Protein AF-A0A661ZFK0-F1 (afdb_monomer_lite)

Radius of gyration: 19.4 Å; chains: 1; bounding box: 54×34×50 Å

pLDDT: mean 77.94, std 9.5, range [54.66, 94.56]

Sequence (140 aa):
MEEFLNNLYSNTSVPIVSALILGLLTAISPCPMATNITAIEFISKDIGNKNRVFYNGLIYTLGRTLSYTLLAIVLFLGADQFRISDVFQQYGGKIIGPLLLVIGIFMLSIIKINFPAFNRFSERF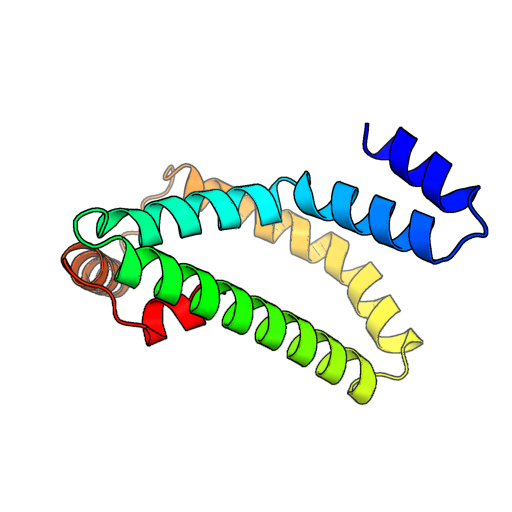QNRSTYNYWDVFMLG

Structure (mmCIF, N/CA/C/O backbone):
data_AF-A0A661ZFK0-F1
#
_entry.id   AF-A0A661ZFK0-F1
#
loop_
_atom_site.group_PDB
_atom_site.id
_atom_site.type_symbol
_atom_site.label_atom_id
_atom_site.label_alt_id
_atom_site.label_comp_id
_atom_site.label_asym_id
_atom_site.label_entity_id
_atom_site.label_seq_id
_atom_site.pdbx_PDB_ins_code
_atom_site.Cartn_x
_atom_site.Cartn_y
_atom_site.Cartn_z
_atom_site.occupancy
_atom_site.B_iso_or_equiv
_atom_site.auth_seq_id
_atom_site.auth_comp_id
_atom_site.auth_asym_id
_atom_site.auth_atom_id
_atom_site.pdbx_PDB_model_num
ATOM 1 N N . MET A 1 1 ? 10.286 14.450 -7.172 1.00 56.34 1 MET A N 1
ATOM 2 C CA . MET A 1 1 ? 10.976 13.475 -6.292 1.00 56.34 1 MET A CA 1
ATOM 3 C C . MET A 1 1 ? 10.915 12.067 -6.877 1.00 56.34 1 MET A C 1
ATOM 5 O O . MET A 1 1 ? 11.961 11.438 -6.951 1.00 56.34 1 MET A O 1
ATOM 9 N N . GLU A 1 2 ? 9.763 11.612 -7.389 1.00 62.62 2 GLU A N 1
ATOM 10 C CA . GLU A 1 2 ? 9.661 10.333 -8.125 1.00 62.62 2 GLU A CA 1
ATOM 11 C C . GLU A 1 2 ? 10.584 10.262 -9.356 1.00 62.62 2 GLU A C 1
ATOM 13 O O . GLU A 1 2 ? 11.308 9.288 -9.517 1.00 62.62 2 GLU A O 1
ATOM 18 N N . GLU A 1 3 ? 10.679 11.329 -10.160 1.00 65.06 3 GLU A N 1
ATOM 19 C CA . GLU A 1 3 ? 11.624 11.385 -11.294 1.00 65.06 3 GLU A CA 1
ATOM 20 C C . GLU A 1 3 ? 13.099 11.271 -10.881 1.00 65.06 3 GLU A C 1
ATOM 22 O O . GLU A 1 3 ? 13.904 10.693 -11.607 1.00 65.06 3 GLU A O 1
ATOM 27 N N . PHE A 1 4 ? 13.473 11.784 -9.706 1.00 65.81 4 PHE A N 1
ATOM 28 C CA . PHE A 1 4 ? 14.848 11.701 -9.204 1.00 65.81 4 PHE A CA 1
ATOM 29 C C . PHE A 1 4 ? 15.195 10.269 -8.771 1.00 65.81 4 PHE A C 1
ATOM 31 O O . PHE A 1 4 ? 16.272 9.763 -9.080 1.00 65.81 4 PHE A O 1
ATOM 38 N N . LEU A 1 5 ? 14.248 9.587 -8.121 1.00 61.47 5 LEU A N 1
ATOM 39 C CA . LEU A 1 5 ? 14.381 8.184 -7.727 1.00 61.47 5 LEU A CA 1
ATOM 40 C C . LEU A 1 5 ? 14.365 7.238 -8.940 1.00 61.47 5 LEU A C 1
ATOM 42 O O . LEU A 1 5 ? 15.156 6.298 -8.976 1.00 61.47 5 LEU A O 1
ATOM 46 N N . ASN A 1 6 ? 13.557 7.523 -9.967 1.00 67.25 6 ASN A N 1
ATOM 47 C CA . ASN A 1 6 ? 13.555 6.764 -11.223 1.00 67.25 6 ASN A CA 1
ATOM 48 C C . ASN A 1 6 ? 14.885 6.904 -11.987 1.00 67.25 6 ASN A C 1
ATOM 50 O O . ASN A 1 6 ? 15.412 5.915 -12.497 1.00 67.25 6 ASN A O 1
ATOM 54 N N . ASN A 1 7 ? 15.482 8.102 -12.001 1.00 67.94 7 ASN A N 1
ATOM 55 C CA . ASN A 1 7 ? 16.814 8.308 -12.576 1.00 67.94 7 ASN A CA 1
ATOM 56 C C . ASN A 1 7 ? 17.900 7.534 -11.805 1.00 67.94 7 ASN A C 1
ATOM 58 O O . ASN A 1 7 ? 18.734 6.877 -12.429 1.00 67.94 7 ASN A O 1
ATOM 62 N N . LEU A 1 8 ? 17.868 7.529 -10.467 1.00 63.44 8 LEU A N 1
ATOM 63 C CA . LEU A 1 8 ? 18.804 6.745 -9.644 1.00 63.44 8 LEU A CA 1
ATOM 64 C C . LEU A 1 8 ? 18.630 5.228 -9.812 1.00 63.44 8 LEU A C 1
ATOM 66 O O . LEU A 1 8 ? 19.626 4.506 -9.846 1.00 63.44 8 LEU A O 1
ATOM 70 N N . TYR A 1 9 ? 17.391 4.752 -9.965 1.00 63.25 9 TYR A N 1
ATOM 71 C CA . TYR A 1 9 ? 17.092 3.353 -10.280 1.00 63.25 9 TYR A CA 1
ATOM 72 C C . TYR A 1 9 ? 17.684 2.945 -11.636 1.00 63.25 9 TYR A C 1
ATOM 74 O O . TYR A 1 9 ? 18.372 1.932 -11.724 1.00 63.25 9 TYR A O 1
ATOM 82 N N . SER A 1 10 ? 17.485 3.762 -12.676 1.00 64.88 10 SER A N 1
ATOM 83 C CA . SER A 1 10 ? 17.959 3.456 -14.036 1.00 64.88 10 SER A CA 1
ATOM 84 C C . SER A 1 10 ? 19.488 3.437 -14.189 1.00 64.88 10 SER A C 1
ATOM 86 O O . SER A 1 10 ? 20.004 2.748 -15.064 1.00 64.88 10 SER A O 1
ATOM 88 N N . ASN A 1 11 ? 20.217 4.151 -13.323 1.00 72.19 11 ASN A N 1
ATOM 89 C CA . ASN A 1 11 ? 21.683 4.228 -13.343 1.00 72.19 11 ASN A CA 1
ATOM 90 C C . ASN A 1 11 ? 22.365 3.258 -12.357 1.00 72.19 11 ASN A C 1
ATOM 92 O O . ASN A 1 11 ? 23.593 3.204 -12.292 1.00 72.19 11 ASN A O 1
ATOM 96 N N . THR A 1 12 ? 21.593 2.490 -11.583 1.00 69.56 12 THR A N 1
ATOM 97 C CA . THR A 1 12 ? 22.112 1.567 -10.566 1.00 69.56 12 THR A CA 1
ATOM 98 C C . THR A 1 12 ? 22.096 0.128 -11.077 1.00 69.56 12 THR A C 1
ATOM 100 O O . THR A 1 12 ? 21.041 -0.445 -11.328 1.00 69.56 12 THR A O 1
ATOM 103 N N . SER A 1 13 ? 23.272 -0.496 -11.166 1.00 71.19 13 SER A N 1
ATOM 104 C CA . SER A 1 13 ? 23.440 -1.903 -11.569 1.00 71.19 13 SER A CA 1
ATOM 105 C C . SER A 1 13 ? 23.370 -2.904 -10.405 1.00 71.19 13 SER A C 1
ATOM 107 O O . SER A 1 13 ? 23.494 -4.108 -10.622 1.00 71.19 13 SER A O 1
ATOM 109 N N . VAL A 1 14 ? 23.174 -2.434 -9.165 1.00 81.12 14 VAL A N 1
ATOM 110 C CA . VAL A 1 14 ? 23.175 -3.271 -7.952 1.00 81.12 14 VAL A CA 1
ATOM 111 C C . VAL A 1 14 ? 21.730 -3.624 -7.549 1.00 81.12 14 VAL A C 1
ATOM 113 O O . VAL A 1 14 ? 21.007 -2.742 -7.080 1.00 81.12 14 VAL A O 1
ATOM 116 N N . PRO A 1 15 ? 21.306 -4.904 -7.629 1.00 79.75 15 PRO A N 1
ATOM 117 C CA . PRO A 1 15 ? 19.911 -5.316 -7.410 1.00 79.75 15 PRO A CA 1
ATOM 118 C C . PRO A 1 15 ? 19.325 -4.929 -6.044 1.00 79.75 15 PRO A C 1
ATOM 120 O O . PRO A 1 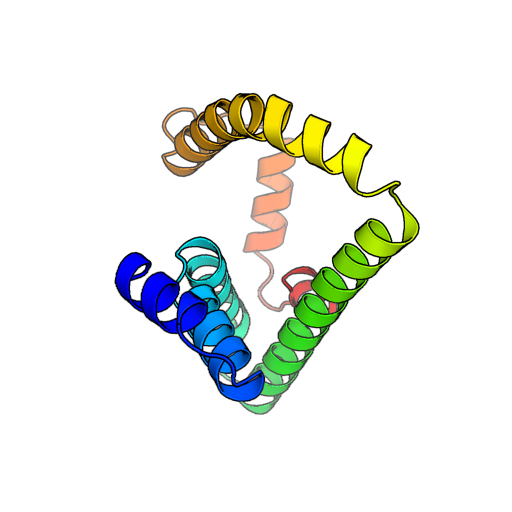15 ? 18.151 -4.579 -5.949 1.00 79.75 15 PRO A O 1
ATOM 123 N N . ILE A 1 16 ? 20.143 -4.955 -4.985 1.00 84.31 16 ILE A N 1
ATOM 124 C CA . ILE A 1 16 ? 19.730 -4.584 -3.620 1.00 84.31 16 ILE A CA 1
ATOM 125 C C . ILE A 1 16 ? 19.305 -3.113 -3.544 1.00 84.31 16 ILE A C 1
ATOM 127 O O . ILE A 1 16 ? 18.293 -2.784 -2.927 1.00 84.31 16 ILE A O 1
ATOM 131 N N . VAL A 1 17 ? 20.074 -2.225 -4.176 1.00 81.12 17 VAL A N 1
ATOM 132 C CA . VAL A 1 17 ? 19.831 -0.780 -4.127 1.00 81.12 17 VAL A CA 1
ATOM 133 C C . VAL A 1 17 ? 18.593 -0.448 -4.958 1.00 81.12 17 VAL A C 1
ATOM 135 O O . VAL A 1 17 ? 17.733 0.309 -4.512 1.00 81.12 17 VAL A O 1
ATOM 138 N N . SER A 1 18 ? 18.443 -1.100 -6.110 1.00 81.06 18 SER A N 1
ATOM 139 C CA . SER A 1 18 ? 17.265 -0.981 -6.967 1.00 81.06 18 SER A CA 1
ATOM 140 C C . SER A 1 18 ? 15.977 -1.430 -6.262 1.00 81.06 18 SER A C 1
ATOM 142 O O . SER A 1 18 ? 14.973 -0.722 -6.325 1.00 81.06 18 SER A O 1
ATOM 144 N N . ALA A 1 19 ? 16.004 -2.552 -5.532 1.00 84.50 19 ALA A N 1
ATOM 145 C CA . ALA A 1 19 ? 14.861 -3.022 -4.743 1.00 84.50 19 ALA A CA 1
ATOM 146 C C . ALA A 1 19 ? 14.506 -2.068 -3.587 1.00 84.50 19 ALA A C 1
ATOM 148 O O . ALA A 1 19 ? 13.327 -1.820 -3.328 1.00 84.50 19 ALA A O 1
ATOM 149 N N . LEU A 1 20 ? 15.511 -1.486 -2.923 1.00 84.56 20 LEU A N 1
ATOM 150 C CA . LEU A 1 20 ? 15.303 -0.510 -1.850 1.00 84.56 20 LEU A CA 1
ATOM 151 C C . LEU A 1 20 ? 14.681 0.797 -2.373 1.00 84.56 20 LEU A C 1
ATOM 153 O O . LEU A 1 20 ? 13.747 1.318 -1.763 1.00 84.56 20 LEU A O 1
ATOM 157 N N . ILE A 1 21 ? 15.143 1.295 -3.526 1.00 85.00 21 ILE A N 1
ATOM 158 C CA . ILE A 1 21 ? 14.573 2.481 -4.187 1.00 85.00 21 ILE A CA 1
ATOM 159 C C . ILE A 1 21 ? 13.125 2.220 -4.628 1.00 85.00 21 ILE A C 1
ATOM 161 O O . ILE A 1 21 ? 12.253 3.050 -4.375 1.00 85.00 21 ILE A O 1
ATOM 165 N N . LEU A 1 22 ? 12.846 1.058 -5.230 1.00 83.50 22 LEU A N 1
ATOM 166 C CA . LEU A 1 22 ? 11.487 0.634 -5.601 1.00 83.50 22 LEU A CA 1
ATOM 167 C C . LEU A 1 22 ? 10.550 0.560 -4.388 1.00 83.50 22 LEU A C 1
ATOM 169 O O . LEU A 1 22 ? 9.403 1.007 -4.458 1.00 83.50 22 LEU A O 1
ATOM 173 N N . GLY A 1 23 ? 11.040 0.037 -3.262 1.00 83.94 23 GLY A N 1
ATOM 174 C CA . GLY A 1 23 ? 10.293 0.015 -2.006 1.00 83.94 23 GLY A CA 1
ATOM 175 C C . GLY A 1 23 ? 9.960 1.422 -1.505 1.00 83.94 23 GLY A C 1
ATOM 176 O O . GLY A 1 23 ? 8.817 1.686 -1.134 1.00 83.94 23 GLY A O 1
ATOM 177 N N . LEU A 1 24 ? 10.926 2.344 -1.557 1.00 84.69 24 LEU A N 1
ATOM 178 C CA . LEU A 1 24 ? 10.726 3.735 -1.148 1.00 84.69 24 LEU A CA 1
ATOM 179 C C . LEU A 1 24 ? 9.716 4.465 -2.045 1.00 84.69 24 LEU A C 1
ATOM 181 O O . LEU A 1 24 ? 8.830 5.147 -1.531 1.00 84.69 24 LEU A O 1
ATOM 185 N N . LEU A 1 25 ? 9.813 4.282 -3.365 1.00 84.62 25 LEU A N 1
ATOM 186 C CA . LEU A 1 25 ? 8.843 4.803 -4.334 1.00 84.62 25 LEU A CA 1
ATOM 187 C C . LEU A 1 25 ? 7.427 4.329 -3.995 1.00 84.62 25 LEU A C 1
ATOM 189 O O . LEU A 1 25 ? 6.518 5.139 -3.836 1.00 84.62 25 LEU A O 1
ATOM 193 N N . THR A 1 26 ? 7.273 3.022 -3.789 1.00 83.31 26 THR A N 1
ATOM 194 C CA . THR A 1 26 ? 5.980 2.406 -3.471 1.00 83.31 26 THR A CA 1
ATOM 195 C C . THR A 1 26 ? 5.430 2.883 -2.125 1.00 83.31 26 THR A C 1
ATOM 197 O O . THR A 1 26 ? 4.222 3.024 -1.976 1.00 83.31 26 THR A O 1
ATOM 200 N N . ALA A 1 27 ? 6.277 3.157 -1.132 1.00 82.25 27 ALA A N 1
ATOM 201 C CA . ALA A 1 27 ? 5.827 3.635 0.175 1.00 82.25 27 ALA A CA 1
ATOM 202 C C . ALA A 1 27 ? 5.265 5.068 0.137 1.00 82.25 27 ALA A C 1
ATOM 204 O O . ALA A 1 27 ? 4.365 5.389 0.915 1.00 82.25 27 ALA A O 1
ATOM 205 N N . ILE A 1 28 ? 5.790 5.919 -0.750 1.00 84.50 28 ILE A N 1
ATOM 206 C CA . ILE A 1 28 ? 5.422 7.341 -0.852 1.00 84.50 28 ILE A CA 1
ATOM 207 C C . ILE A 1 28 ? 4.237 7.555 -1.805 1.00 84.50 28 ILE A C 1
ATOM 209 O O . ILE A 1 28 ? 3.542 8.567 -1.702 1.00 84.50 28 ILE A O 1
ATOM 213 N N . SER A 1 29 ? 3.967 6.609 -2.710 1.00 81.38 29 SER A N 1
ATOM 214 C CA . SER A 1 29 ? 2.857 6.733 -3.653 1.00 81.38 29 SER A CA 1
ATOM 215 C C . SER A 1 29 ? 1.510 6.951 -2.930 1.00 81.38 29 SER A C 1
ATOM 217 O O . SER A 1 29 ? 1.206 6.285 -1.935 1.00 81.38 29 SER A O 1
ATOM 219 N N . PRO A 1 30 ? 0.646 7.846 -3.441 1.00 80.88 30 PRO A N 1
ATOM 220 C CA . PRO A 1 30 ? -0.567 8.271 -2.737 1.00 80.88 30 PRO A CA 1
ATOM 221 C C . PRO A 1 30 ? -1.589 7.142 -2.530 1.00 80.88 30 PRO A C 1
ATOM 223 O O . PRO A 1 30 ? -2.302 7.135 -1.531 1.00 80.88 30 PRO A O 1
ATOM 226 N N . CYS A 1 31 ? -1.644 6.161 -3.437 1.00 83.44 31 CYS A N 1
ATOM 227 C CA . CYS A 1 31 ? -2.536 5.004 -3.320 1.00 83.44 31 CYS A CA 1
ATOM 228 C C . CYS A 1 31 ? -2.204 4.125 -2.092 1.00 83.44 31 CYS A C 1
ATOM 230 O O . CYS A 1 31 ? -3.053 4.016 -1.203 1.00 83.44 31 CYS A O 1
ATOM 232 N N . PRO A 1 32 ? -0.990 3.551 -1.969 1.00 84.19 32 PRO A N 1
ATOM 233 C CA . PRO A 1 32 ? -0.622 2.747 -0.805 1.00 84.19 32 PRO A CA 1
ATOM 234 C C . PRO A 1 32 ? -0.552 3.563 0.494 1.00 84.19 32 PRO A C 1
ATOM 236 O O . PRO A 1 32 ? -0.806 3.016 1.569 1.00 84.19 32 PRO A O 1
ATOM 239 N N . MET A 1 33 ? -0.249 4.861 0.417 1.00 83.06 33 MET A N 1
ATOM 240 C CA . MET A 1 33 ? -0.279 5.753 1.576 1.00 83.06 33 MET A CA 1
ATOM 241 C C . MET A 1 33 ? -1.699 5.895 2.147 1.00 83.06 33 MET A C 1
ATOM 243 O O . MET A 1 33 ? -1.891 5.720 3.351 1.00 83.06 33 MET A O 1
ATOM 247 N N . ALA A 1 34 ? -2.703 6.146 1.299 1.00 85.56 34 ALA A N 1
ATOM 248 C CA . ALA A 1 34 ? -4.097 6.278 1.728 1.00 85.56 34 ALA A CA 1
ATOM 249 C C . ALA A 1 34 ? -4.635 4.986 2.371 1.00 85.56 34 ALA A C 1
ATOM 251 O O . ALA A 1 34 ? -5.279 5.028 3.424 1.00 85.56 34 ALA A O 1
ATOM 252 N N . THR A 1 35 ? -4.321 3.822 1.794 1.00 84.94 35 THR A N 1
ATOM 253 C CA . THR A 1 35 ? -4.716 2.524 2.368 1.00 84.94 35 THR A CA 1
ATOM 254 C C . THR A 1 35 ? -4.015 2.238 3.696 1.00 84.94 35 THR A C 1
ATOM 256 O O . THR A 1 35 ? -4.624 1.709 4.618 1.00 84.94 35 THR A O 1
ATOM 259 N N . ASN A 1 36 ? -2.745 2.631 3.846 1.00 87.69 36 ASN A N 1
ATOM 260 C CA . ASN A 1 36 ? -2.024 2.446 5.107 1.00 87.69 36 ASN A CA 1
ATOM 261 C C . ASN A 1 36 ? -2.611 3.300 6.235 1.00 87.69 36 ASN A C 1
ATOM 263 O O . ASN A 1 36 ? -2.763 2.810 7.351 1.00 87.69 36 ASN A O 1
ATOM 267 N N . ILE A 1 37 ? -2.969 4.555 5.952 1.00 85.62 37 ILE A N 1
ATOM 268 C CA . ILE A 1 37 ? -3.572 5.455 6.946 1.00 85.62 37 ILE A CA 1
ATOM 269 C C . ILE A 1 37 ? -4.941 4.926 7.393 1.00 85.62 37 ILE A C 1
ATOM 271 O O . ILE A 1 37 ? -5.200 4.842 8.592 1.00 85.62 37 ILE A O 1
ATOM 275 N N . THR A 1 38 ? -5.784 4.506 6.449 1.00 85.31 38 THR A N 1
ATOM 276 C CA . THR A 1 38 ? -7.111 3.938 6.753 1.00 85.31 38 THR A CA 1
ATOM 277 C C . THR A 1 38 ? -7.019 2.610 7.507 1.00 85.31 38 THR A C 1
ATOM 279 O O . THR A 1 38 ? -7.778 2.389 8.449 1.00 85.31 38 THR A O 1
ATOM 282 N N . ALA A 1 39 ? -6.054 1.746 7.177 1.00 84.50 39 ALA A N 1
ATOM 283 C CA . ALA A 1 39 ? -5.800 0.521 7.934 1.00 84.50 39 ALA A CA 1
ATOM 284 C C . ALA A 1 39 ? -5.355 0.821 9.375 1.00 84.50 39 ALA A C 1
ATOM 286 O O . ALA A 1 39 ? -5.831 0.183 10.313 1.00 84.50 39 ALA A O 1
ATOM 287 N N . ILE A 1 40 ? -4.481 1.814 9.575 1.00 85.44 40 ILE A N 1
ATOM 288 C CA . ILE A 1 40 ? -4.060 2.240 10.916 1.00 85.44 40 ILE A CA 1
ATOM 289 C C . ILE A 1 40 ? -5.252 2.787 11.700 1.00 85.44 40 ILE A C 1
ATOM 291 O O . ILE A 1 40 ? -5.415 2.405 12.855 1.00 85.44 40 ILE A O 1
ATOM 295 N N . GLU A 1 41 ? -6.096 3.627 11.100 1.00 84.00 41 GLU A N 1
ATOM 296 C CA . GLU A 1 41 ? -7.325 4.128 11.730 1.00 84.00 41 GLU A CA 1
ATOM 297 C C . GLU A 1 41 ? -8.254 2.973 12.139 1.00 84.00 41 GLU A C 1
ATOM 299 O O . GLU A 1 41 ? -8.708 2.907 13.285 1.00 84.00 41 GLU A O 1
ATOM 304 N N . PHE A 1 42 ? -8.467 2.012 11.236 1.00 83.00 42 PHE A N 1
ATOM 305 C CA . PHE A 1 42 ? -9.308 0.841 11.474 1.00 83.00 42 PHE A CA 1
ATOM 306 C C . PHE A 1 42 ? -8.776 -0.045 12.610 1.00 83.00 42 PHE A C 1
ATOM 308 O O . PHE A 1 42 ? -9.525 -0.429 13.510 1.00 83.00 42 PHE A O 1
ATOM 315 N N . ILE A 1 43 ? -7.474 -0.339 12.608 1.00 82.62 43 ILE A N 1
ATOM 316 C CA . ILE A 1 43 ? -6.823 -1.192 13.612 1.00 82.62 43 ILE A CA 1
ATOM 317 C C . ILE A 1 43 ? -6.688 -0.463 14.962 1.00 82.62 43 ILE A C 1
ATOM 319 O O . ILE A 1 43 ? -6.789 -1.089 16.019 1.00 82.62 43 ILE A O 1
ATOM 323 N N . SER A 1 44 ? -6.508 0.861 14.943 1.00 78.44 44 SER A N 1
ATOM 324 C CA . SER A 1 44 ? -6.358 1.695 16.145 1.00 78.44 44 SER A CA 1
ATOM 325 C C . SER A 1 44 ? -7.680 1.970 16.864 1.00 78.44 44 SER A C 1
ATOM 327 O O . SER A 1 44 ? -7.680 2.477 17.983 1.00 78.44 44 SER A O 1
ATOM 329 N N . LYS A 1 45 ? -8.826 1.590 16.297 1.00 73.75 45 LYS A N 1
ATOM 330 C CA . LYS A 1 45 ? -10.126 1.731 16.973 1.00 73.75 45 LYS A CA 1
ATOM 331 C C . LYS A 1 45 ? -10.219 0.910 18.277 1.00 73.75 45 LYS A C 1
ATOM 333 O O . LYS A 1 45 ? -11.000 1.250 19.158 1.00 73.75 45 LYS A O 1
ATOM 338 N N . ASP A 1 46 ? -9.371 -0.112 18.434 1.00 67.31 46 ASP A N 1
ATOM 339 C CA . ASP A 1 46 ? -9.262 -1.007 19.600 1.00 67.31 46 ASP A CA 1
ATOM 340 C C . ASP A 1 46 ? -7.991 -0.734 20.466 1.00 67.31 46 ASP A C 1
ATOM 342 O O . ASP A 1 46 ? -7.422 -1.653 21.064 1.00 67.31 46 ASP A O 1
ATOM 346 N N . ILE A 1 47 ? -7.527 0.529 20.568 1.00 64.12 47 ILE A N 1
ATOM 347 C CA . ILE A 1 47 ? -6.314 0.946 21.331 1.00 64.12 47 ILE A CA 1
ATOM 348 C C . ILE A 1 47 ? -6.268 0.434 22.788 1.00 64.12 47 ILE A C 1
ATOM 350 O O . ILE A 1 47 ? -5.185 0.313 23.362 1.00 64.12 47 ILE A O 1
ATOM 354 N N . GLY A 1 48 ? -7.406 0.072 23.389 1.00 68.94 48 GLY A N 1
ATOM 355 C CA . GLY A 1 48 ? -7.470 -0.477 24.749 1.00 68.94 48 GLY A CA 1
ATOM 356 C C . GLY A 1 48 ? -6.678 -1.777 24.963 1.00 68.94 48 GLY A C 1
ATOM 357 O O . GLY A 1 48 ? -6.362 -2.105 26.105 1.00 68.94 48 GLY A O 1
ATOM 358 N N . ASN A 1 49 ? -6.315 -2.513 23.901 1.00 75.81 49 ASN A N 1
ATOM 359 C CA . ASN A 1 49 ? -5.519 -3.738 24.009 1.00 75.81 49 ASN A CA 1
ATOM 360 C C . ASN A 1 49 ? -4.367 -3.771 22.988 1.00 75.81 49 ASN A C 1
ATOM 362 O O . ASN A 1 49 ? -4.530 -4.200 21.843 1.00 75.81 49 ASN A O 1
ATOM 366 N N . LYS A 1 50 ? -3.167 -3.377 23.437 1.00 80.06 50 LYS A N 1
ATOM 367 C CA . LYS A 1 50 ? -1.934 -3.316 22.627 1.00 80.06 50 LYS A CA 1
ATOM 368 C C . LYS A 1 50 ? -1.622 -4.622 21.883 1.00 80.06 50 LYS A C 1
ATOM 370 O O . LYS A 1 50 ? -1.161 -4.578 20.745 1.00 80.06 50 LYS A O 1
ATOM 375 N N . ASN A 1 51 ? -1.903 -5.778 22.490 1.00 82.19 51 ASN A N 1
ATOM 376 C CA . ASN A 1 51 ? -1.644 -7.071 21.853 1.00 82.19 51 ASN A CA 1
ATOM 377 C C . ASN A 1 51 ? -2.566 -7.286 20.649 1.00 82.19 51 ASN A C 1
ATOM 379 O O . ASN A 1 51 ? -2.118 -7.754 19.606 1.00 82.19 51 ASN A O 1
ATOM 383 N N . ARG A 1 52 ? -3.842 -6.897 20.757 1.00 80.88 52 ARG A N 1
ATOM 384 C CA . ARG A 1 52 ? -4.817 -7.040 19.668 1.00 80.88 52 ARG A CA 1
ATOM 385 C C . ARG A 1 52 ? -4.459 -6.165 18.468 1.00 80.88 52 ARG A C 1
ATOM 387 O O . ARG A 1 52 ? -4.525 -6.642 17.340 1.00 80.88 52 ARG A O 1
ATOM 394 N N . VAL A 1 53 ? -4.005 -4.936 18.719 1.00 83.62 53 VAL A N 1
ATOM 395 C CA . VAL A 1 53 ? -3.496 -4.017 17.684 1.00 83.62 53 VAL A CA 1
ATOM 396 C C . VAL A 1 53 ? -2.323 -4.648 16.926 1.00 83.62 53 VAL A C 1
ATOM 398 O O . VAL A 1 53 ? -2.306 -4.636 15.697 1.00 83.62 53 VAL A O 1
ATOM 401 N N . PHE A 1 54 ? -1.377 -5.267 17.641 1.00 85.62 54 PHE A N 1
ATOM 402 C CA . PHE A 1 54 ? -0.220 -5.918 17.022 1.00 85.62 54 PHE A CA 1
ATOM 403 C C . PHE A 1 54 ? -0.612 -7.125 16.153 1.00 85.62 54 PHE A C 1
ATOM 405 O O . PHE A 1 54 ? -0.178 -7.220 15.005 1.00 85.62 54 PHE A O 1
ATOM 412 N N . TYR A 1 55 ? -1.479 -8.013 16.656 1.00 87.25 55 TYR A N 1
ATOM 413 C CA . TYR A 1 55 ? -1.962 -9.160 15.876 1.00 87.25 55 TYR A CA 1
ATOM 414 C C . TYR A 1 55 ? -2.758 -8.728 14.640 1.00 87.25 55 TYR A C 1
ATOM 416 O O . TYR A 1 55 ? -2.558 -9.284 13.563 1.00 87.25 55 TYR A O 1
ATOM 424 N N . ASN A 1 56 ? -3.609 -7.707 14.767 1.00 86.69 56 ASN A N 1
ATOM 425 C CA . ASN A 1 56 ? -4.343 -7.145 13.635 1.00 86.69 56 ASN A CA 1
ATOM 426 C C . ASN A 1 56 ? -3.387 -6.571 12.574 1.00 86.69 56 ASN A C 1
ATOM 428 O O . ASN A 1 56 ? -3.555 -6.851 11.390 1.00 86.69 56 ASN A O 1
ATOM 432 N N . GLY A 1 57 ? -2.340 -5.844 12.976 1.00 87.12 57 GLY A N 1
ATOM 433 C CA . GLY A 1 57 ? -1.320 -5.347 12.045 1.00 87.12 57 GLY A CA 1
ATOM 434 C C . GLY A 1 57 ? -0.590 -6.465 11.289 1.00 87.12 57 GLY A C 1
ATOM 435 O O . GLY A 1 57 ? -0.371 -6.360 10.078 1.00 87.12 57 GLY A O 1
ATOM 436 N N . LEU A 1 58 ? -0.267 -7.566 11.975 1.00 88.81 58 LEU A N 1
ATOM 437 C CA . LEU A 1 58 ? 0.354 -8.734 11.346 1.00 88.81 58 LEU A CA 1
ATOM 438 C C . LEU A 1 58 ? -0.589 -9.390 10.327 1.00 88.81 58 LEU A C 1
ATOM 440 O O . LEU A 1 58 ? -0.174 -9.715 9.217 1.00 88.81 58 LEU A O 1
ATOM 444 N N . ILE A 1 59 ? -1.866 -9.532 10.681 1.00 89.62 59 ILE A N 1
ATOM 445 C CA . ILE A 1 59 ? -2.888 -10.146 9.826 1.00 89.62 59 ILE A CA 1
ATOM 446 C C . ILE A 1 59 ? -3.173 -9.292 8.584 1.00 89.62 59 ILE A C 1
ATOM 448 O O . ILE A 1 59 ? -3.251 -9.848 7.491 1.00 89.62 59 ILE A O 1
ATOM 452 N N . TYR A 1 60 ? -3.234 -7.964 8.716 1.00 88.69 60 TYR A N 1
ATOM 453 C CA . TYR A 1 60 ? -3.324 -7.042 7.576 1.00 88.69 60 TYR A CA 1
ATOM 454 C C . TYR A 1 60 ? -2.124 -7.194 6.627 1.00 88.69 60 TYR A C 1
ATOM 456 O O . TYR A 1 60 ? -2.280 -7.289 5.412 1.00 88.69 60 TYR A O 1
ATOM 464 N N . THR A 1 61 ? -0.912 -7.281 7.182 1.00 89.62 61 THR A N 1
ATOM 465 C CA . THR A 1 61 ? 0.315 -7.444 6.384 1.00 89.62 61 THR A CA 1
ATOM 466 C C . THR A 1 61 ? 0.335 -8.781 5.636 1.00 89.62 61 THR A C 1
ATOM 468 O O . THR A 1 61 ? 0.762 -8.843 4.480 1.00 89.62 61 THR A O 1
ATOM 471 N N . LEU A 1 62 ? -0.148 -9.852 6.274 1.00 91.94 62 LEU A N 1
ATOM 472 C CA . LEU A 1 62 ? -0.303 -11.163 5.642 1.00 91.94 62 LEU A CA 1
ATOM 473 C C . LEU A 1 62 ? -1.358 -11.142 4.534 1.00 91.94 62 LEU A C 1
ATOM 475 O O . LEU A 1 62 ? -1.089 -11.689 3.466 1.00 91.94 62 LEU A O 1
ATOM 479 N N . GLY A 1 63 ? -2.501 -10.484 4.759 1.00 89.69 63 GLY A N 1
ATOM 480 C CA . GLY A 1 63 ? -3.523 -10.253 3.733 1.00 89.69 63 GLY A CA 1
ATOM 481 C C . GLY A 1 63 ? -2.917 -9.587 2.505 1.00 89.69 63 GLY A C 1
ATOM 482 O O . GLY A 1 63 ? -2.898 -10.172 1.425 1.00 89.69 63 GLY A O 1
ATOM 483 N N . ARG A 1 64 ? -2.228 -8.460 2.710 1.00 88.50 64 ARG A N 1
ATOM 484 C CA . ARG A 1 64 ? -1.588 -7.706 1.626 1.00 88.50 64 ARG A CA 1
ATOM 485 C C . ARG A 1 64 ? -0.521 -8.494 0.876 1.00 88.50 64 ARG A C 1
ATOM 487 O O . ARG A 1 64 ? -0.420 -8.411 -0.348 1.00 88.50 64 ARG A O 1
ATOM 494 N N . THR A 1 65 ? 0.268 -9.284 1.599 1.00 90.50 65 THR A N 1
ATOM 495 C CA . THR A 1 65 ? 1.291 -10.150 1.001 1.00 90.50 65 THR A CA 1
ATOM 496 C C . THR A 1 65 ? 0.651 -11.245 0.152 1.00 90.50 65 THR A C 1
ATOM 498 O O . THR A 1 65 ? 1.100 -11.486 -0.969 1.00 90.50 65 THR A O 1
ATOM 501 N N . LEU A 1 66 ? -0.413 -11.885 0.645 1.00 94.56 66 LEU A N 1
ATOM 502 C CA . LEU A 1 66 ? -1.156 -12.895 -0.106 1.00 94.56 66 LEU A CA 1
ATOM 503 C C . LEU A 1 66 ? -1.852 -12.292 -1.326 1.00 94.56 66 LEU A C 1
ATOM 505 O O . LEU A 1 66 ? -1.718 -12.852 -2.410 1.00 94.56 66 LEU A O 1
ATOM 509 N N . SER A 1 67 ? -2.503 -11.138 -1.189 1.00 91.62 67 SER A N 1
ATOM 510 C CA . SER A 1 67 ? -3.156 -10.416 -2.285 1.00 91.62 67 SER A CA 1
ATOM 511 C C . SER A 1 67 ? -2.169 -10.093 -3.416 1.00 91.62 67 SER A C 1
ATOM 513 O O . SER A 1 67 ? -2.431 -10.405 -4.580 1.00 91.62 67 SER A O 1
ATOM 515 N N . TYR A 1 68 ? -0.987 -9.555 -3.092 1.00 88.50 68 TYR A N 1
ATOM 516 C CA . TYR A 1 68 ? 0.046 -9.265 -4.095 1.00 88.50 68 TYR A CA 1
ATOM 517 C C . TYR A 1 68 ? 0.708 -10.517 -4.672 1.00 88.50 68 TYR A C 1
ATOM 519 O O . TYR A 1 68 ? 0.989 -10.558 -5.870 1.00 88.50 68 TYR A O 1
ATOM 527 N N . THR A 1 69 ? 0.913 -11.557 -3.865 1.00 91.31 69 THR A N 1
ATOM 528 C CA . THR A 1 69 ? 1.466 -12.830 -4.352 1.00 91.31 69 THR A CA 1
ATOM 529 C C . THR A 1 69 ? 0.487 -13.522 -5.296 1.00 91.31 69 THR A C 1
ATOM 531 O O . THR A 1 69 ? 0.889 -14.012 -6.346 1.00 91.31 69 THR A O 1
ATOM 534 N N . LEU A 1 70 ? -0.807 -13.521 -4.971 1.00 91.75 70 LEU A N 1
ATOM 535 C CA . LEU A 1 70 ? -1.852 -14.102 -5.809 1.00 91.75 70 LEU A CA 1
ATOM 536 C C . LEU A 1 70 ? -1.958 -13.345 -7.133 1.00 91.75 70 LEU A C 1
ATOM 538 O O . LEU A 1 70 ? -1.965 -13.981 -8.185 1.00 91.75 70 LEU A O 1
ATOM 542 N N . LEU A 1 71 ? -1.949 -12.008 -7.102 1.00 86.94 71 LEU A N 1
ATOM 543 C CA . LEU A 1 71 ? -1.868 -11.195 -8.320 1.00 86.94 71 LEU A CA 1
ATOM 544 C C . LEU A 1 71 ? -0.638 -11.558 -9.161 1.00 86.94 71 LEU A C 1
ATOM 546 O O . LEU A 1 71 ? -0.772 -11.775 -10.363 1.00 86.94 71 LEU A O 1
ATOM 550 N N . ALA A 1 72 ? 0.538 -11.691 -8.543 1.00 86.38 72 ALA A N 1
ATOM 551 C CA . ALA A 1 72 ? 1.756 -12.086 -9.245 1.00 86.38 72 ALA A CA 1
ATOM 552 C C . ALA A 1 72 ? 1.642 -13.485 -9.875 1.00 86.38 72 ALA A C 1
ATOM 554 O O . ALA A 1 72 ? 2.036 -13.664 -11.023 1.00 86.38 72 ALA A O 1
ATOM 555 N N . ILE A 1 73 ? 1.057 -14.459 -9.171 1.00 89.00 73 ILE A N 1
ATOM 556 C CA . ILE A 1 73 ? 0.825 -15.819 -9.684 1.00 89.00 73 ILE A CA 1
ATOM 557 C C . ILE A 1 73 ? -0.147 -15.797 -10.866 1.00 89.00 73 ILE A C 1
ATOM 559 O O . ILE A 1 73 ? 0.113 -16.440 -11.882 1.00 89.00 73 ILE A O 1
ATOM 563 N N . VAL A 1 74 ? -1.246 -15.047 -10.760 1.00 85.56 74 VAL A N 1
ATOM 564 C CA . VAL A 1 74 ? -2.229 -14.906 -11.845 1.00 85.56 74 VAL A CA 1
ATOM 565 C C . VAL A 1 74 ? -1.581 -14.281 -13.078 1.00 85.56 74 VAL A C 1
ATOM 567 O O . VAL A 1 74 ? -1.792 -14.767 -14.186 1.00 85.56 74 VAL A O 1
ATOM 570 N N . LEU A 1 75 ? -0.753 -13.251 -12.899 1.00 80.56 75 LEU A N 1
ATOM 571 C CA . LEU A 1 75 ? -0.011 -12.629 -13.997 1.00 80.56 75 LEU A CA 1
ATOM 572 C C . LEU A 1 75 ? 1.052 -13.566 -14.587 1.00 80.56 75 LEU A C 1
ATOM 574 O O . LEU A 1 75 ? 1.247 -13.575 -15.800 1.00 80.56 75 LEU A O 1
ATOM 578 N N . PHE A 1 76 ? 1.712 -14.369 -13.752 1.00 80.50 76 PHE A N 1
ATOM 579 C CA . PHE A 1 76 ? 2.742 -15.315 -14.180 1.00 80.50 76 PHE A CA 1
ATOM 580 C C . PHE A 1 76 ? 2.166 -16.505 -14.964 1.00 80.50 76 PHE A C 1
ATOM 582 O O . PHE A 1 76 ? 2.752 -16.921 -15.958 1.00 80.50 76 PHE A O 1
ATOM 589 N N . LEU A 1 77 ? 1.017 -17.044 -14.540 1.00 80.38 77 LEU A N 1
ATOM 590 C CA . LEU A 1 77 ? 0.362 -18.193 -15.180 1.00 80.38 77 LEU A CA 1
ATOM 591 C C . LEU A 1 77 ? -0.570 -17.796 -16.337 1.00 80.38 77 LEU A C 1
ATOM 593 O O . LEU A 1 77 ? -0.854 -18.619 -17.204 1.00 80.38 77 LEU A O 1
ATOM 597 N N . GLY A 1 78 ? -1.089 -16.565 -16.335 1.00 70.38 78 GLY A N 1
ATOM 598 C CA . GLY A 1 78 ? -2.219 -16.159 -17.171 1.00 70.38 78 GLY A CA 1
ATOM 599 C C . GLY A 1 78 ? -1.896 -15.648 -18.575 1.00 70.38 78 GLY A C 1
ATOM 600 O O . GLY A 1 78 ? -2.838 -15.410 -19.328 1.00 70.38 78 GLY A O 1
ATOM 601 N N . ALA A 1 79 ? -0.633 -15.436 -18.960 1.00 54.66 79 ALA A N 1
ATOM 602 C CA . ALA A 1 79 ? -0.362 -14.648 -20.160 1.00 54.66 79 ALA A CA 1
ATOM 603 C C . ALA A 1 79 ? 0.927 -15.010 -20.894 1.00 54.66 79 ALA A C 1
ATOM 605 O O . ALA A 1 79 ? 2.026 -14.871 -20.365 1.00 54.66 79 ALA A O 1
ATOM 606 N N . ASP A 1 80 ? 0.789 -15.283 -22.187 1.00 59.97 80 ASP A N 1
ATOM 607 C CA . ASP A 1 80 ? 1.726 -14.767 -23.180 1.00 59.97 80 ASP A CA 1
ATOM 608 C C . ASP A 1 80 ? 1.865 -13.247 -22.930 1.00 59.97 80 ASP A C 1
ATOM 610 O O . ASP A 1 80 ? 0.964 -12.468 -23.262 1.00 59.97 80 ASP A O 1
ATOM 614 N N . GLN A 1 81 ? 2.914 -12.844 -22.195 1.00 58.47 81 GLN A N 1
ATOM 615 C CA . GLN A 1 81 ? 3.053 -11.524 -21.547 1.00 58.47 81 GLN A CA 1
ATOM 616 C C . GLN A 1 81 ? 2.823 -10.352 -22.512 1.00 58.47 81 GLN A C 1
ATOM 618 O O . GLN A 1 81 ? 2.393 -9.276 -22.092 1.00 58.47 81 GLN A O 1
ATOM 623 N N . PHE A 1 82 ? 3.049 -10.578 -23.806 1.00 58.72 82 PHE A N 1
ATOM 624 C CA . PHE A 1 82 ? 2.892 -9.594 -24.867 1.00 58.72 82 PHE A CA 1
ATOM 625 C C . PHE A 1 82 ? 1.430 -9.245 -25.178 1.00 58.72 82 PHE A C 1
ATOM 627 O O . PHE A 1 82 ? 1.102 -8.065 -25.265 1.00 58.72 82 PHE A O 1
ATOM 634 N N . ARG A 1 83 ? 0.517 -10.223 -25.280 1.00 63.38 83 ARG A N 1
ATOM 635 C CA . ARG A 1 83 ? -0.879 -9.946 -25.688 1.00 63.38 83 ARG A CA 1
ATOM 636 C C . ARG A 1 83 ? -1.700 -9.269 -24.596 1.00 63.38 83 ARG A C 1
ATOM 638 O O . ARG A 1 83 ? -2.555 -8.440 -24.896 1.00 63.38 83 ARG A O 1
ATOM 645 N N . ILE A 1 84 ? -1.463 -9.625 -23.336 1.00 63.28 84 ILE A N 1
ATOM 646 C CA . ILE A 1 84 ? -2.195 -9.038 -22.206 1.00 63.28 84 ILE A CA 1
ATOM 647 C C . ILE A 1 84 ? -1.634 -7.656 -21.867 1.00 63.28 84 ILE A C 1
ATOM 649 O O . ILE A 1 84 ? -2.416 -6.743 -21.614 1.00 63.28 84 ILE A O 1
ATOM 653 N N . SER A 1 85 ? -0.315 -7.456 -21.960 1.00 62.50 85 SER A N 1
ATOM 654 C CA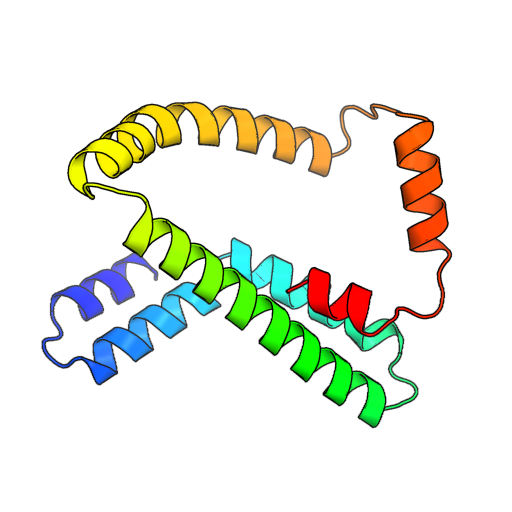 . SER A 1 85 ? 0.289 -6.132 -21.758 1.00 62.50 85 SER A CA 1
ATOM 655 C C . SER A 1 85 ? -0.176 -5.110 -22.795 1.00 62.50 85 SER A C 1
ATOM 657 O O . SER A 1 85 ? -0.446 -3.976 -22.411 1.00 62.50 85 SER A O 1
ATOM 659 N N . ASP A 1 86 ? -0.337 -5.495 -24.067 1.00 66.94 86 ASP A N 1
ATOM 660 C CA . ASP A 1 86 ? -0.844 -4.585 -25.108 1.00 66.94 86 ASP A CA 1
ATOM 661 C C . ASP A 1 86 ? -2.301 -4.179 -24.856 1.00 66.94 86 ASP A C 1
ATOM 663 O O . ASP A 1 86 ? -2.652 -3.001 -24.935 1.00 66.94 86 ASP A O 1
ATOM 667 N N . VAL A 1 87 ? -3.156 -5.132 -24.469 1.00 69.81 87 VAL A N 1
ATOM 668 C CA . VAL A 1 87 ? -4.558 -4.842 -24.131 1.00 69.81 87 VAL A CA 1
ATOM 669 C C . VAL A 1 87 ? -4.642 -3.966 -22.876 1.00 69.81 87 VAL A C 1
ATOM 671 O O . VAL A 1 87 ? -5.381 -2.981 -22.864 1.00 69.81 87 VAL A O 1
ATOM 674 N N . PHE A 1 88 ? -3.862 -4.257 -21.833 1.00 71.44 88 PHE A N 1
ATOM 675 C CA . PHE A 1 88 ? -3.837 -3.433 -20.622 1.00 71.44 88 PHE A CA 1
ATOM 676 C C . PHE A 1 88 ? -3.246 -2.040 -20.865 1.00 71.44 88 PHE A C 1
ATOM 678 O O . PHE A 1 88 ? -3.763 -1.078 -20.308 1.00 71.44 88 PHE A O 1
ATOM 685 N N . GLN A 1 89 ? -2.227 -1.880 -21.711 1.00 66.94 89 GLN A N 1
ATOM 686 C CA . GLN A 1 89 ? -1.688 -0.555 -22.042 1.00 66.94 89 GLN A CA 1
ATOM 687 C C . GLN A 1 89 ? -2.647 0.249 -22.930 1.00 66.94 89 GLN A C 1
ATOM 689 O O . GLN A 1 89 ? -2.903 1.423 -22.653 1.00 66.94 89 GLN A O 1
ATOM 694 N N . GLN A 1 90 ? -3.232 -0.375 -23.958 1.00 73.00 90 GLN A N 1
ATOM 695 C CA . GLN A 1 90 ? -4.099 0.307 -24.922 1.00 73.00 90 GLN A CA 1
ATOM 696 C C . GLN A 1 90 ? -5.481 0.651 -24.346 1.00 73.00 90 GLN A C 1
ATOM 698 O O . GLN A 1 90 ? -6.003 1.745 -24.588 1.00 73.00 90 GLN A O 1
ATOM 703 N N . TYR A 1 91 ? -6.084 -0.260 -23.577 1.00 74.94 91 TYR A N 1
ATOM 704 C CA . TYR A 1 91 ? -7.401 -0.050 -22.969 1.00 74.94 91 TYR A CA 1
ATOM 705 C C . TYR A 1 91 ? -7.315 0.489 -21.540 1.00 74.94 91 TYR A C 1
ATOM 707 O O . TYR A 1 91 ? -8.211 1.226 -21.128 1.00 74.94 91 TYR A O 1
ATOM 715 N N . GLY A 1 92 ? -6.238 0.209 -20.800 1.00 69.12 92 GLY A N 1
ATOM 716 C CA . GLY A 1 92 ? -6.066 0.696 -19.429 1.00 69.12 92 GLY A CA 1
ATOM 717 C C . GLY A 1 92 ? -6.068 2.216 -19.357 1.00 69.12 92 GLY A C 1
ATOM 718 O O . GLY A 1 92 ? -6.849 2.775 -18.596 1.00 69.12 92 GLY A O 1
ATOM 719 N N . GLY A 1 93 ? -5.316 2.905 -20.222 1.00 73.44 93 GLY A N 1
ATOM 720 C CA . GLY A 1 93 ? -5.329 4.375 -20.260 1.00 73.44 93 GLY A CA 1
ATOM 721 C C . GLY A 1 93 ? -6.716 4.969 -20.555 1.00 73.44 93 GLY A C 1
ATOM 722 O O . GLY A 1 93 ? -7.099 5.981 -19.969 1.00 73.44 93 GLY A O 1
ATOM 723 N N . LYS A 1 94 ? -7.512 4.310 -21.410 1.00 81.62 94 LYS A N 1
ATOM 724 C CA . LYS A 1 94 ? -8.873 4.751 -21.764 1.00 81.62 94 LYS A CA 1
ATOM 725 C C . LYS A 1 94 ? -9.917 4.457 -20.688 1.00 81.62 94 LYS A C 1
ATOM 727 O O . LYS A 1 94 ? -10.877 5.211 -20.586 1.00 81.62 94 LYS A O 1
ATOM 732 N N . ILE A 1 95 ? -9.760 3.381 -19.918 1.00 85.56 95 ILE A N 1
ATOM 733 C CA . ILE A 1 95 ? -10.735 2.951 -18.902 1.00 85.56 95 ILE A CA 1
ATOM 734 C C . ILE A 1 95 ? -10.431 3.585 -17.540 1.00 85.56 95 ILE A C 1
ATOM 736 O O . ILE A 1 95 ? -11.354 4.007 -16.842 1.00 85.56 95 ILE A O 1
ATOM 740 N N . ILE A 1 96 ? -9.151 3.701 -17.173 1.00 85.06 96 ILE A N 1
ATOM 741 C CA . ILE A 1 96 ? -8.721 4.227 -15.870 1.00 85.06 96 ILE A CA 1
ATOM 742 C C . ILE A 1 96 ? -9.159 5.687 -15.695 1.00 85.06 96 ILE A C 1
ATOM 744 O O . ILE A 1 96 ? -9.632 6.045 -14.622 1.00 85.06 96 ILE A O 1
ATOM 748 N N . GLY A 1 97 ? -9.074 6.519 -16.740 1.00 84.81 97 GLY A N 1
ATOM 749 C CA . GLY A 1 97 ? -9.474 7.932 -16.674 1.00 84.81 97 GLY A CA 1
ATOM 750 C C . GLY A 1 97 ? -10.945 8.145 -16.271 1.00 84.81 97 GLY A C 1
ATOM 751 O O . GLY A 1 97 ? -11.203 8.750 -15.228 1.00 84.81 97 GLY A O 1
ATOM 752 N N . PRO A 1 98 ? -11.924 7.631 -17.041 1.00 89.06 98 PRO A N 1
ATOM 753 C CA . PRO A 1 98 ? -13.343 7.707 -16.690 1.00 89.06 98 PRO A CA 1
ATOM 754 C C . PRO A 1 98 ? -13.662 7.052 -15.344 1.00 89.06 98 PRO A C 1
ATOM 756 O O . PRO A 1 98 ? -14.457 7.592 -14.577 1.00 89.06 98 PRO A O 1
ATOM 759 N N . LEU A 1 99 ? -13.024 5.920 -15.029 1.00 89.31 99 LEU A N 1
ATOM 760 C CA . LEU A 1 99 ? -13.220 5.226 -13.758 1.00 89.31 99 LEU A CA 1
ATOM 761 C C . LEU A 1 99 ? -12.788 6.096 -12.567 1.00 89.31 99 LEU A C 1
ATOM 763 O O . LEU A 1 99 ? -13.549 6.241 -11.613 1.00 89.31 99 LEU A O 1
ATOM 767 N N . LEU A 1 100 ? -11.605 6.715 -12.634 1.00 86.44 100 LEU A N 1
ATOM 768 C CA . LEU A 1 100 ? -11.115 7.632 -11.600 1.00 86.44 100 LEU A CA 1
ATOM 769 C C . LEU A 1 100 ? -12.018 8.857 -11.451 1.00 86.44 100 LEU A C 1
ATOM 771 O O . LEU A 1 100 ? -12.239 9.313 -10.332 1.00 86.44 100 LEU A O 1
ATOM 775 N N . LEU A 1 101 ? -12.577 9.363 -12.553 1.00 87.75 101 LEU A N 1
ATOM 776 C CA . LEU A 1 101 ? -13.524 10.476 -12.525 1.00 87.75 101 LEU A CA 1
ATOM 777 C C . LEU A 1 101 ? -14.819 10.082 -11.798 1.00 87.75 101 LEU A C 1
ATOM 779 O O . LEU A 1 101 ? -15.285 10.820 -10.931 1.00 87.75 101 LEU A O 1
ATOM 783 N N . VAL A 1 102 ? -15.358 8.892 -12.082 1.00 88.12 102 VAL A N 1
ATOM 784 C CA . VAL A 1 102 ? -16.529 8.348 -11.376 1.00 88.12 102 VAL A CA 1
ATOM 785 C C . VAL A 1 102 ? -16.229 8.165 -9.885 1.00 88.12 102 VAL A C 1
ATOM 787 O O . VAL A 1 102 ? -16.988 8.658 -9.052 1.00 88.12 102 VAL A O 1
ATOM 790 N N . ILE A 1 103 ? -15.106 7.528 -9.534 1.00 85.38 103 ILE A N 1
ATOM 791 C CA . ILE A 1 103 ? -14.689 7.330 -8.135 1.00 85.38 103 ILE A CA 1
ATOM 792 C C . ILE A 1 103 ? -14.511 8.679 -7.422 1.00 85.38 103 ILE A C 1
ATOM 794 O O . ILE A 1 103 ? -14.975 8.839 -6.295 1.00 85.38 103 ILE A O 1
ATOM 798 N N . GLY A 1 104 ? -13.900 9.666 -8.080 1.00 84.31 104 GLY A N 1
ATOM 799 C CA . GLY A 1 104 ? -13.721 11.014 -7.543 1.00 84.31 104 GLY A CA 1
ATOM 800 C C . GLY A 1 104 ? -15.051 11.707 -7.248 1.00 84.31 104 GLY A C 1
ATOM 801 O O . GLY A 1 104 ? -15.232 12.238 -6.156 1.00 84.31 104 GLY A O 1
ATOM 802 N N . ILE A 1 105 ? -16.021 11.637 -8.166 1.00 86.94 105 ILE A N 1
ATOM 803 C CA . ILE A 1 105 ? -17.375 12.176 -7.943 1.00 86.94 105 ILE A CA 1
ATOM 804 C C . ILE A 1 105 ? -18.054 11.498 -6.744 1.00 86.94 105 ILE A C 1
ATOM 806 O O . ILE A 1 105 ? -18.686 12.183 -5.935 1.00 86.94 105 ILE A O 1
ATOM 810 N N . PHE A 1 106 ? -17.903 10.176 -6.602 1.00 81.19 106 PHE A N 1
ATOM 811 C CA . PHE A 1 106 ? -18.411 9.446 -5.438 1.00 81.19 106 PHE A CA 1
ATOM 812 C C . PHE A 1 106 ? -17.725 9.885 -4.138 1.00 81.19 106 PHE A C 1
ATOM 814 O O . PHE A 1 106 ? -18.419 10.116 -3.147 1.00 81.19 106 PHE A O 1
ATOM 821 N N . MET A 1 107 ? -16.397 10.063 -4.136 1.00 78.44 107 MET A N 1
ATOM 822 C CA . MET A 1 107 ? -15.660 10.547 -2.960 1.00 78.44 107 MET A CA 1
ATOM 823 C C . MET A 1 107 ? -16.027 11.987 -2.579 1.00 78.44 107 MET A C 1
ATOM 825 O O . MET A 1 107 ? -16.117 12.284 -1.391 1.00 78.44 107 MET A O 1
ATOM 829 N N . LEU A 1 108 ? -16.294 12.871 -3.550 1.00 79.94 108 LEU A N 1
ATOM 830 C CA . LEU A 1 108 ? -16.768 14.237 -3.283 1.00 79.94 108 LEU A CA 1
ATOM 831 C C . LEU A 1 108 ? -18.231 14.288 -2.800 1.00 79.94 108 LEU A C 1
ATOM 833 O O . LEU A 1 108 ? -18.699 15.350 -2.397 1.00 79.94 108 LEU A O 1
ATOM 837 N N . SER A 1 109 ? -18.963 13.167 -2.828 1.00 70.25 109 SER A N 1
ATOM 838 C CA . SER A 1 109 ? -20.358 13.062 -2.371 1.00 70.25 109 SER A CA 1
ATOM 839 C C . SER A 1 109 ? -21.325 14.069 -3.030 1.00 70.25 109 SER A C 1
ATOM 841 O O . SER A 1 109 ? -22.392 14.362 -2.491 1.00 70.25 109 SER A O 1
ATOM 843 N N . ILE A 1 110 ? -20.978 14.597 -4.214 1.00 68.94 110 ILE A N 1
ATOM 844 C CA . ILE A 1 110 ? -21.789 15.586 -4.957 1.00 68.94 110 ILE A CA 1
ATOM 845 C C . ILE A 1 110 ? -23.095 14.954 -5.454 1.00 68.94 110 ILE A C 1
ATOM 847 O O . ILE A 1 110 ? -24.138 15.604 -5.499 1.00 68.94 110 ILE A O 1
ATOM 851 N N . ILE A 1 111 ? -23.052 13.664 -5.788 1.00 65.50 111 ILE A N 1
ATOM 852 C CA . ILE A 1 111 ? -24.211 12.876 -6.197 1.00 65.50 111 ILE A CA 1
ATOM 853 C C . ILE A 1 111 ? -24.440 11.810 -5.121 1.00 65.50 111 ILE A C 1
ATOM 855 O O . ILE A 1 111 ? -23.807 10.754 -5.111 1.00 65.50 111 ILE A O 1
ATOM 859 N N . LYS A 1 112 ? -25.352 12.090 -4.182 1.00 60.28 112 LYS A N 1
ATOM 860 C CA . LYS A 1 112 ? -25.847 11.091 -3.224 1.00 60.28 112 LYS A CA 1
ATOM 861 C C . LYS A 1 112 ? -26.744 10.097 -3.956 1.00 60.28 112 LYS A C 1
ATOM 863 O O . LYS A 1 112 ? -2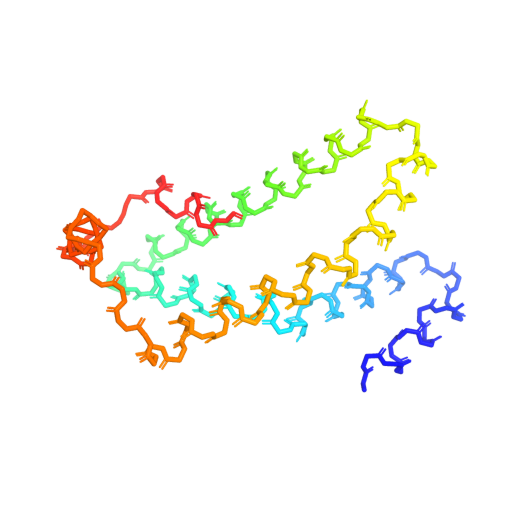7.966 10.238 -3.966 1.00 60.28 112 LYS A O 1
ATOM 868 N N . ILE A 1 113 ? -26.146 9.078 -4.571 1.00 63.16 113 ILE A N 1
ATOM 869 C CA . ILE A 1 113 ? -26.908 7.904 -5.001 1.00 63.16 113 ILE A CA 1
ATOM 870 C C . ILE A 1 113 ? -27.233 7.100 -3.745 1.00 63.16 113 ILE A C 1
ATOM 872 O O . ILE A 1 113 ? -26.468 6.238 -3.316 1.00 63.16 113 ILE A O 1
ATOM 876 N N . ASN A 1 114 ? -28.363 7.419 -3.117 1.00 58.56 114 ASN A N 1
ATOM 877 C CA . ASN A 1 114 ? -28.879 6.656 -1.989 1.00 58.56 114 ASN A CA 1
ATOM 878 C C . ASN A 1 114 ? -29.378 5.302 -2.501 1.00 58.56 114 ASN A C 1
ATOM 880 O O . ASN A 1 114 ? -30.571 5.125 -2.731 1.00 58.56 114 ASN A O 1
ATOM 884 N N . PHE A 1 115 ? -28.475 4.337 -2.678 1.00 69.62 115 PHE A N 1
ATOM 885 C CA . PHE A 1 115 ? -28.857 2.935 -2.798 1.00 69.62 115 PHE A CA 1
ATOM 886 C C . PHE A 1 115 ? -29.252 2.432 -1.400 1.00 69.62 115 PHE A C 1
ATOM 888 O O . PHE A 1 115 ? -28.369 2.196 -0.570 1.00 69.62 115 PHE A O 1
ATOM 895 N N . PRO A 1 116 ? -30.552 2.237 -1.096 1.00 69.25 116 PRO A N 1
ATOM 896 C CA . PRO A 1 116 ? -31.005 1.887 0.253 1.00 69.25 116 PRO A CA 1
ATOM 897 C C . PRO A 1 116 ? -30.446 0.540 0.739 1.00 69.25 116 PRO A C 1
ATOM 899 O O . PRO A 1 116 ? -30.296 0.336 1.941 1.00 69.25 116 PRO A O 1
ATOM 902 N N . ALA A 1 117 ? -30.091 -0.366 -0.179 1.00 71.44 117 ALA A N 1
ATOM 903 C CA . ALA A 1 117 ? -29.419 -1.625 0.142 1.00 71.44 117 ALA A CA 1
ATOM 904 C C . ALA A 1 117 ? -27.957 -1.420 0.587 1.00 71.44 117 ALA A C 1
ATOM 906 O O . ALA A 1 117 ? -27.530 -2.015 1.575 1.00 71.44 117 ALA A O 1
ATOM 907 N N . PHE A 1 118 ? -27.213 -0.543 -0.096 1.00 74.94 118 PHE A N 1
ATOM 908 C CA . PHE A 1 118 ? -25.821 -0.234 0.244 1.00 74.94 118 PHE A CA 1
ATOM 909 C C . PHE A 1 118 ? -25.732 0.559 1.552 1.00 74.94 118 PHE A C 1
ATOM 911 O O . PHE A 1 118 ? -24.900 0.257 2.403 1.00 74.94 118 PHE A O 1
ATOM 918 N N . ASN A 1 119 ? -26.662 1.495 1.768 1.00 71.50 119 ASN A N 1
ATOM 919 C CA . ASN A 1 119 ? -26.697 2.304 2.984 1.00 71.50 119 ASN A CA 1
ATOM 920 C C . ASN A 1 119 ? -26.948 1.451 4.240 1.00 71.50 119 ASN A C 1
ATOM 922 O O . ASN A 1 119 ? -26.255 1.611 5.238 1.00 71.50 119 ASN A O 1
ATOM 926 N N . ARG A 1 120 ? -27.859 0.466 4.174 1.00 75.44 120 ARG A N 1
ATOM 927 C CA . ARG A 1 120 ? -28.096 -0.479 5.286 1.00 75.44 120 ARG A CA 1
ATOM 928 C C . ARG A 1 120 ? -26.891 -1.379 5.576 1.00 75.44 120 ARG A C 1
ATOM 930 O O . ARG A 1 120 ? -26.663 -1.737 6.731 1.00 75.44 120 ARG A O 1
ATOM 937 N N . PHE A 1 121 ? -26.144 -1.783 4.545 1.00 77.88 121 PHE A N 1
ATOM 938 C CA . PHE A 1 121 ? -24.925 -2.577 4.720 1.00 77.88 121 PHE A CA 1
ATOM 939 C C . PHE A 1 121 ? -23.811 -1.738 5.356 1.00 77.88 121 PHE A C 1
ATOM 941 O O . PHE A 1 121 ? -23.212 -2.171 6.341 1.00 77.88 121 PHE A O 1
ATOM 948 N N . SER A 1 122 ? -23.615 -0.513 4.859 1.00 75.62 122 SER A N 1
ATOM 949 C CA . SER A 1 122 ? -22.668 0.456 5.414 1.00 75.62 122 SER A CA 1
ATOM 950 C C . SER A 1 122 ? -22.991 0.794 6.872 1.00 75.62 122 SER A C 1
ATOM 952 O O . SER A 1 122 ? -22.104 0.727 7.713 1.00 75.62 122 SER A O 1
ATOM 954 N N . GLU A 1 123 ? -24.257 1.058 7.218 1.00 75.12 123 GLU A N 1
ATOM 955 C CA . GLU A 1 123 ? -24.679 1.318 8.606 1.00 75.12 123 GLU A CA 1
ATOM 956 C C . GLU A 1 123 ? -24.436 0.116 9.526 1.00 75.12 123 GLU A C 1
ATOM 958 O O . GLU A 1 123 ? -23.954 0.281 10.648 1.00 75.12 123 GLU A O 1
ATOM 963 N N . ARG A 1 124 ? -24.715 -1.112 9.065 1.00 76.81 124 ARG A N 1
ATOM 964 C CA . ARG A 1 124 ? -24.404 -2.331 9.833 1.00 76.81 124 ARG A CA 1
ATOM 965 C C . ARG A 1 124 ? -22.908 -2.512 10.060 1.00 76.81 124 ARG A C 1
ATOM 967 O O . ARG A 1 124 ? -22.534 -3.023 11.112 1.00 76.81 124 ARG A O 1
ATOM 974 N N . PHE A 1 125 ? -22.076 -2.145 9.089 1.00 72.81 125 PHE A N 1
ATOM 975 C CA . PHE A 1 125 ? -20.620 -2.241 9.187 1.00 72.81 125 PHE A CA 1
ATOM 976 C C . PHE A 1 125 ? -20.025 -1.119 10.057 1.00 72.81 125 PHE A C 1
ATOM 978 O O . PHE A 1 125 ? -19.108 -1.359 10.843 1.00 72.81 125 PHE A O 1
ATOM 985 N N . GLN A 1 126 ? -20.604 0.083 9.990 1.00 72.44 126 GLN A N 1
ATOM 986 C CA . GLN A 1 126 ? -20.239 1.242 10.806 1.00 72.44 126 GLN A CA 1
ATOM 987 C C . GLN A 1 126 ? -20.629 1.063 12.283 1.00 72.44 126 GLN A C 1
ATOM 989 O O . GLN A 1 126 ? -19.846 1.415 13.164 1.00 72.44 126 GLN A O 1
ATOM 994 N N . ASN A 1 127 ? -21.791 0.457 12.565 1.00 72.00 127 ASN A N 1
ATOM 995 C CA . ASN A 1 127 ? -22.259 0.176 13.931 1.00 72.00 127 ASN A CA 1
ATOM 996 C C . ASN A 1 127 ? -21.568 -1.028 14.599 1.00 72.00 127 ASN A C 1
ATOM 998 O O . ASN A 1 127 ? -21.853 -1.327 15.761 1.00 72.00 127 ASN A O 1
ATOM 1002 N N . ARG A 1 128 ? -20.657 -1.736 13.914 1.00 69.81 128 ARG A N 1
ATOM 1003 C CA . ARG A 1 128 ? -19.853 -2.783 14.561 1.00 69.81 128 ARG A CA 1
ATOM 1004 C C . ARG A 1 128 ? -18.744 -2.139 15.393 1.00 69.81 128 ARG A C 1
ATOM 1006 O O . ARG A 1 128 ? -17.859 -1.466 14.870 1.00 69.81 128 ARG A O 1
ATOM 1013 N N . SER A 1 129 ? -18.803 -2.355 16.707 1.00 60.00 129 SER A N 1
ATOM 1014 C CA . SER A 1 129 ? -17.803 -1.847 17.657 1.00 60.00 129 SER A CA 1
ATOM 1015 C C . SER A 1 129 ? -16.506 -2.658 17.655 1.00 60.00 129 SER A C 1
ATOM 1017 O O . SER A 1 129 ? -15.472 -2.123 18.035 1.00 60.00 129 SER A O 1
ATOM 1019 N N . THR A 1 130 ? -16.553 -3.932 17.264 1.00 64.12 130 THR A N 1
ATOM 1020 C CA . THR A 1 130 ? -15.400 -4.836 17.252 1.00 64.12 130 THR A CA 1
ATOM 1021 C C . THR A 1 130 ? -15.323 -5.547 15.909 1.00 64.12 130 THR A C 1
ATOM 1023 O O . THR A 1 130 ? -16.286 -6.174 15.464 1.00 64.12 130 THR A O 1
ATOM 1026 N N . TYR A 1 131 ? -14.168 -5.436 15.260 1.00 72.31 131 TYR A N 1
ATOM 1027 C CA . TYR A 1 131 ? -13.899 -6.096 13.987 1.00 72.31 131 TYR A CA 1
ATOM 1028 C C . TYR A 1 131 ? -13.132 -7.397 14.215 1.00 72.31 131 TYR A C 1
ATOM 1030 O O . TYR A 1 131 ? -12.311 -7.510 15.138 1.00 72.31 131 TYR A O 1
ATOM 1038 N N . ASN A 1 132 ? -13.443 -8.401 13.402 1.00 80.12 132 ASN A N 1
ATOM 1039 C CA . ASN A 1 132 ? -12.807 -9.707 13.483 1.00 80.12 132 ASN A CA 1
ATOM 1040 C C . ASN A 1 132 ? -11.482 -9.701 12.721 1.00 80.12 132 ASN A C 1
ATOM 1042 O O . ASN A 1 132 ? -11.265 -8.909 11.808 1.00 80.12 132 ASN A O 1
ATOM 1046 N N . TYR A 1 133 ? -10.622 -10.664 13.038 1.00 81.06 133 TYR A N 1
ATOM 1047 C CA . TYR A 1 133 ? -9.377 -10.897 12.307 1.00 81.06 133 TYR A CA 1
ATOM 1048 C C . TYR A 1 133 ? -9.586 -11.094 10.797 1.00 81.06 133 TYR A C 1
ATOM 1050 O O . TYR A 1 133 ? -8.731 -10.719 10.005 1.00 81.06 133 TYR A O 1
ATOM 1058 N N . TRP A 1 134 ? -10.741 -11.628 10.396 1.00 84.31 134 TRP A N 1
ATOM 1059 C CA . TRP A 1 134 ? -11.105 -11.808 8.990 1.00 84.31 134 TRP A CA 1
ATOM 1060 C C . TRP A 1 134 ? -11.365 -10.482 8.264 1.00 84.31 134 TRP A C 1
ATOM 1062 O O . TRP A 1 134 ? -10.955 -10.324 7.119 1.00 84.31 134 TRP A O 1
ATOM 1072 N N . ASP A 1 135 ? -11.973 -9.509 8.951 1.00 83.69 135 ASP A N 1
ATOM 1073 C CA . ASP A 1 135 ? -12.216 -8.173 8.396 1.00 83.69 135 ASP A CA 1
ATOM 1074 C C . ASP A 1 135 ? -10.882 -7.447 8.167 1.00 83.69 135 ASP A C 1
ATOM 1076 O O . ASP A 1 135 ? -10.685 -6.812 7.138 1.00 83.69 135 ASP A O 1
ATOM 1080 N N . VAL A 1 136 ? -9.938 -7.601 9.105 1.00 83.62 136 VAL A N 1
ATOM 1081 C CA . VAL A 1 136 ? -8.579 -7.040 9.016 1.00 83.62 136 VAL A CA 1
ATOM 1082 C C . VAL A 1 136 ? -7.763 -7.709 7.908 1.00 83.62 136 VAL A C 1
ATOM 1084 O O . VAL A 1 136 ? -7.002 -7.039 7.216 1.00 83.62 136 VAL A O 1
ATOM 1087 N N . PHE A 1 137 ? -7.930 -9.020 7.731 1.00 86.06 137 PHE A N 1
ATOM 1088 C CA . PHE A 1 137 ? -7.279 -9.778 6.667 1.00 86.06 137 PHE A CA 1
ATOM 1089 C C . PHE A 1 137 ? -7.768 -9.348 5.283 1.00 86.06 137 PHE A C 1
ATOM 1091 O O . PHE A 1 137 ? -6.946 -9.098 4.416 1.00 86.06 137 PHE A O 1
ATOM 1098 N N . MET A 1 138 ? -9.085 -9.210 5.088 1.00 85.50 138 MET A N 1
ATOM 1099 C CA . MET A 1 138 ? -9.664 -8.760 3.813 1.00 85.50 138 MET A CA 1
ATOM 1100 C C . MET A 1 138 ? -9.339 -7.306 3.461 1.00 85.50 138 MET A C 1
ATOM 1102 O O . MET A 1 138 ? -9.480 -6.911 2.307 1.00 8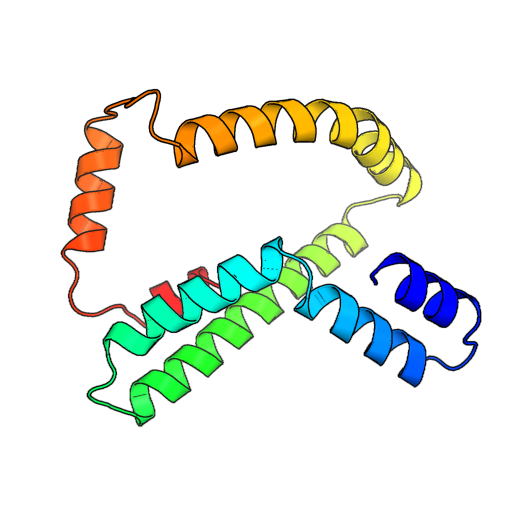5.50 138 MET A O 1
ATOM 1106 N N . LEU A 1 139 ? -8.956 -6.502 4.455 1.00 83.50 139 LEU A N 1
ATOM 1107 C CA . LEU A 1 139 ? -8.532 -5.119 4.252 1.00 83.50 139 LEU A CA 1
ATOM 1108 C C . LEU A 1 139 ? -7.130 -5.035 3.622 1.00 83.50 139 LEU A C 1
ATOM 1110 O O . LEU A 1 139 ? -6.789 -3.997 3.056 1.00 83.50 139 LEU A O 1
ATOM 1114 N N . GLY A 1 140 ? -6.327 -6.103 3.736 1.00 77.94 140 GLY A N 1
ATOM 1115 C CA . GLY A 1 140 ? -4.994 -6.231 3.137 1.00 77.94 140 GLY A CA 1
ATOM 1116 C C . GLY A 1 140 ? -5.016 -6.961 1.802 1.00 77.94 140 GLY A C 1
ATOM 1117 O O . GLY A 1 140 ? -4.434 -6.418 0.839 1.00 77.94 140 GLY A O 1
#

Secondary structure (DSSP, 8-state):
-HHHHHHHHHT---HHHHHHHHHHHHHHSHHHHHHHHHHHHHHHTTTT-HHHHHHHHHHHHHHHHHHHHHHHHHHHHS--HHHHHHHHHHHHHHHHHHHHHHHHHHHTTSS----HHHHHHHHHHHT-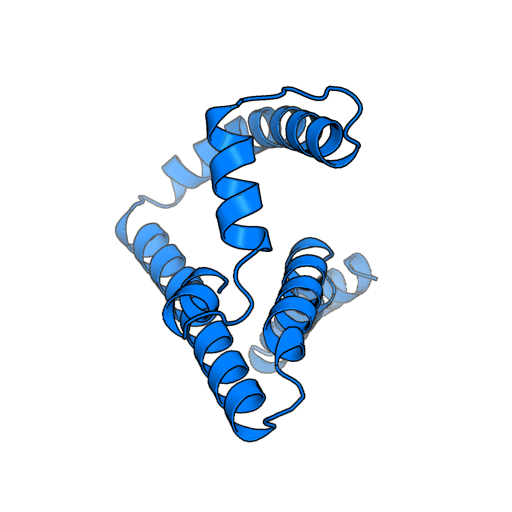SS--HHHHHHT-

Foldseek 3Di:
DLVVLVVVLVPDPDVVVNVVSVVVSVCPDPVVVVLVVVLLVVLCLPVVDPVSSVLLVVLLVVLVVCVVVVVVVCQVPPDPVVPVVVCCVVVVVVPVVVVVVVVVCVVVCPDPPCPVVVVVVVVVVVPDSDDDSVVSSNSD